Protein AF-A0A178WST3-F1 (afdb_monomer)

Structure (mmCIF, N/CA/C/O backbone):
data_AF-A0A178WST3-F1
#
_entry.id   AF-A0A178WST3-F1
#
loop_
_atom_site.group_PDB
_atom_site.id
_atom_site.type_symbol
_atom_site.label_atom_id
_atom_site.label_alt_id
_atom_site.label_comp_id
_atom_site.label_asym_id
_atom_site.label_entity_id
_atom_site.label_seq_id
_atom_site.pdbx_PDB_ins_code
_atom_site.Cartn_x
_atom_site.Cartn_y
_atom_site.Cartn_z
_atom_site.occupancy
_atom_site.B_iso_or_equiv
_atom_site.auth_seq_id
_atom_site.auth_comp_id
_atom_site.auth_asym_id
_atom_site.auth_atom_id
_atom_site.pdbx_PDB_model_num
ATOM 1 N N . MET A 1 1 ? -9.400 7.776 2.523 1.00 81.75 1 MET A N 1
ATOM 2 C CA . MET A 1 1 ? -8.219 7.347 3.307 1.00 81.75 1 MET A CA 1
ATOM 3 C C . MET A 1 1 ? -6.981 7.976 2.679 1.00 81.75 1 MET A C 1
ATOM 5 O O . MET A 1 1 ? -6.944 8.046 1.459 1.00 81.75 1 MET A O 1
ATOM 9 N N . SER A 1 2 ? -6.020 8.485 3.458 1.00 96.00 2 SER A N 1
ATOM 10 C CA . SER A 1 2 ? -4.740 8.971 2.907 1.00 96.00 2 SER A CA 1
ATOM 11 C C . SER A 1 2 ? -3.747 7.820 2.706 1.00 96.00 2 SER A C 1
ATOM 13 O O . SER A 1 2 ? -3.878 6.777 3.348 1.00 96.00 2 SER A O 1
ATOM 15 N N . GLN A 1 3 ? -2.730 8.019 1.860 1.00 96.19 3 GLN A N 1
ATOM 16 C CA . GLN A 1 3 ? -1.650 7.039 1.660 1.00 96.19 3 GLN A CA 1
ATOM 17 C C . GLN A 1 3 ? -0.892 6.756 2.964 1.00 96.19 3 GLN A C 1
ATOM 19 O O . GLN A 1 3 ? -0.495 5.625 3.220 1.00 96.19 3 GLN A O 1
ATOM 24 N N . GLU A 1 4 ? -0.707 7.772 3.809 1.00 97.50 4 GLU A N 1
ATOM 25 C CA . GLU A 1 4 ? -0.092 7.643 5.129 1.00 97.50 4 GLU A CA 1
ATOM 26 C C . GLU A 1 4 ? -0.920 6.761 6.062 1.00 97.50 4 GLU A C 1
ATOM 28 O O . GLU A 1 4 ? -0.361 5.899 6.737 1.00 97.50 4 GLU A O 1
ATOM 33 N N . ALA A 1 5 ? -2.242 6.956 6.088 1.00 97.25 5 ALA A N 1
ATOM 34 C CA . ALA A 1 5 ? -3.136 6.164 6.925 1.00 97.25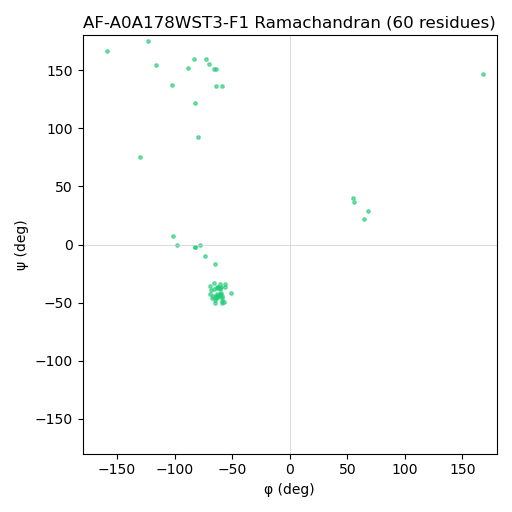 5 ALA A CA 1
ATOM 35 C C . ALA A 1 5 ? -3.172 4.701 6.466 1.00 97.25 5 ALA A C 1
ATOM 37 O O . ALA A 1 5 ? -3.039 3.802 7.294 1.00 97.25 5 ALA A O 1
ATOM 38 N N . LEU A 1 6 ? -3.267 4.472 5.152 1.00 96.81 6 LEU A N 1
ATOM 39 C CA . LEU A 1 6 ? -3.205 3.133 4.567 1.00 96.81 6 LEU A CA 1
ATOM 40 C C . LEU A 1 6 ? -1.885 2.442 4.908 1.00 96.81 6 LEU A C 1
ATOM 42 O O . LEU A 1 6 ? -1.884 1.318 5.396 1.00 96.81 6 LEU A O 1
ATOM 46 N N . ALA A 1 7 ? -0.761 3.124 4.687 1.00 96.94 7 ALA A N 1
ATOM 47 C CA . ALA A 1 7 ? 0.561 2.581 4.964 1.00 96.94 7 ALA A CA 1
ATOM 48 C C . ALA A 1 7 ? 0.714 2.189 6.439 1.00 96.94 7 ALA A C 1
ATOM 50 O O . ALA A 1 7 ? 1.153 1.080 6.739 1.00 96.94 7 ALA A O 1
ATOM 51 N N . PHE A 1 8 ? 0.290 3.074 7.348 1.00 97.19 8 PHE A N 1
ATOM 52 C CA . PHE A 1 8 ? 0.317 2.820 8.784 1.00 97.19 8 PHE A CA 1
ATOM 53 C C . PHE A 1 8 ? -0.506 1.584 9.163 1.00 97.19 8 PHE A C 1
ATOM 55 O O . PHE A 1 8 ? -0.001 0.707 9.859 1.00 97.19 8 PHE A O 1
ATOM 62 N N . GLN A 1 9 ? -1.743 1.482 8.673 1.00 96.81 9 GLN A N 1
ATOM 63 C CA . GLN A 1 9 ? -2.623 0.354 8.985 1.00 96.81 9 GLN A CA 1
ATOM 64 C C . GLN A 1 9 ? -2.153 -0.962 8.345 1.00 96.81 9 GLN A C 1
ATOM 66 O O . GLN A 1 9 ? -2.263 -2.014 8.968 1.00 96.81 9 GLN A O 1
ATOM 71 N N . ALA A 1 10 ? -1.586 -0.910 7.138 1.00 96.38 10 ALA A N 1
ATOM 72 C CA . ALA A 1 10 ? -1.075 -2.079 6.422 1.00 96.38 10 ALA A CA 1
ATOM 73 C C . ALA A 1 10 ? 0.344 -2.497 6.859 1.00 96.38 10 ALA A C 1
ATOM 75 O O . ALA A 1 10 ? 0.881 -3.475 6.339 1.00 96.38 10 ALA A O 1
ATOM 76 N N . GLY A 1 11 ? 0.975 -1.767 7.788 1.00 96.25 11 GLY A N 1
ATOM 77 C CA . GLY A 1 11 ? 2.324 -2.069 8.273 1.00 96.25 11 GLY A CA 1
ATOM 78 C C . GLY A 1 11 ? 3.426 -1.855 7.228 1.00 96.25 11 GLY A C 1
ATOM 79 O O . GLY A 1 11 ? 4.457 -2.526 7.267 1.00 96.25 11 GLY A O 1
ATOM 80 N N . VAL A 1 12 ? 3.221 -0.936 6.282 1.00 96.38 12 VAL A N 1
ATOM 81 C CA . VAL A 1 12 ? 4.180 -0.595 5.219 1.00 96.38 12 VAL A CA 1
ATOM 82 C C . VAL A 1 12 ? 4.520 0.893 5.239 1.00 96.38 12 VAL A C 1
ATOM 84 O O . VAL A 1 12 ? 3.983 1.675 6.017 1.00 96.38 12 VAL A O 1
ATOM 87 N N . THR A 1 13 ? 5.452 1.321 4.388 1.00 96.81 13 THR A N 1
ATOM 88 C CA . THR A 1 13 ? 5.782 2.746 4.261 1.00 96.81 13 THR A CA 1
ATOM 89 C C . THR A 1 13 ? 4.886 3.421 3.227 1.00 96.81 13 THR A C 1
ATOM 91 O O . THR A 1 13 ? 4.478 2.799 2.246 1.00 96.81 13 THR A O 1
ATOM 94 N N . LYS A 1 14 ? 4.646 4.730 3.385 1.00 96.88 14 LYS A N 1
ATOM 95 C CA . LYS A 1 14 ? 3.948 5.546 2.374 1.00 96.88 14 LYS A CA 1
ATOM 96 C C . LYS A 1 14 ? 4.562 5.369 0.981 1.00 96.88 14 LYS A C 1
ATOM 98 O O . LYS A 1 14 ? 3.846 5.234 -0.002 1.00 96.88 14 LYS A O 1
ATOM 103 N N . ASN A 1 15 ? 5.892 5.328 0.901 1.00 95.94 15 ASN A N 1
ATOM 104 C CA . ASN A 1 15 ? 6.590 5.134 -0.365 1.00 95.94 15 ASN A CA 1
ATOM 105 C C . ASN A 1 15 ? 6.275 3.769 -1.001 1.00 95.94 15 ASN A C 1
ATOM 107 O O . ASN A 1 15 ? 6.136 3.695 -2.214 1.00 95.94 15 ASN A O 1
ATOM 111 N N . GLN A 1 16 ? 6.125 2.693 -0.216 1.00 94.88 16 GLN A N 1
ATOM 112 C CA . GLN A 1 16 ? 5.692 1.406 -0.775 1.00 94.88 16 GLN A CA 1
ATOM 113 C C . GLN A 1 16 ? 4.284 1.487 -1.366 1.00 94.88 16 GLN A C 1
ATOM 115 O O . GLN A 1 16 ? 4.084 0.999 -2.473 1.00 94.88 16 GLN A O 1
ATOM 120 N N . VAL A 1 17 ? 3.346 2.153 -0.685 1.00 96.38 17 VAL A N 1
ATOM 121 C CA . VAL A 1 17 ? 1.997 2.401 -1.224 1.00 96.38 17 VAL A CA 1
ATOM 122 C C . VAL A 1 17 ? 2.081 3.150 -2.557 1.00 96.38 17 VAL A C 1
ATOM 124 O O . VAL A 1 17 ? 1.543 2.684 -3.554 1.00 96.38 17 VAL A O 1
ATOM 127 N N . GLN A 1 18 ? 2.855 4.236 -2.621 1.00 95.44 18 GLN A N 1
ATOM 128 C CA . GLN A 1 18 ? 3.043 5.013 -3.853 1.00 95.44 18 GLN A CA 1
ATOM 129 C C . GLN A 1 18 ? 3.660 4.201 -4.999 1.00 95.44 18 GLN A C 1
ATOM 131 O O . GLN A 1 18 ? 3.290 4.370 -6.161 1.00 95.44 18 GLN A O 1
ATOM 136 N N . LEU A 1 19 ? 4.617 3.323 -4.697 1.00 95.25 19 LEU A N 1
ATOM 137 C CA . LEU A 1 19 ? 5.238 2.450 -5.693 1.00 95.25 19 LEU A CA 1
ATOM 138 C C . LEU A 1 19 ? 4.264 1.395 -6.219 1.00 95.25 19 LEU A C 1
ATOM 140 O O . LEU A 1 19 ? 4.252 1.130 -7.416 1.00 95.25 19 LEU A O 1
ATOM 144 N N . ILE A 1 20 ? 3.423 0.831 -5.353 1.00 94.38 20 ILE A N 1
ATOM 145 C CA . ILE A 1 20 ? 2.370 -0.112 -5.745 1.00 94.38 20 ILE A CA 1
ATOM 146 C C . ILE A 1 20 ? 1.329 0.590 -6.621 1.00 94.38 20 ILE A C 1
ATOM 148 O O . ILE A 1 20 ? 1.066 0.125 -7.724 1.00 94.38 20 ILE A O 1
ATOM 152 N N . GLU A 1 21 ? 0.816 1.743 -6.191 1.00 93.06 21 GLU A N 1
ATOM 153 C CA . GLU A 1 21 ? -0.186 2.516 -6.940 1.00 93.06 21 GLU A CA 1
ATOM 154 C C . GLU A 1 21 ? 0.330 3.004 -8.299 1.00 93.06 21 GLU A C 1
ATOM 156 O O . GLU A 1 21 ? -0.407 3.023 -9.279 1.00 93.06 21 GLU A O 1
ATOM 161 N N . SER A 1 22 ? 1.610 3.380 -8.381 1.00 93.19 22 SER A N 1
ATOM 162 C CA . SER A 1 22 ? 2.238 3.766 -9.652 1.00 93.19 22 SER A CA 1
ATOM 163 C C . SER A 1 22 ? 2.705 2.575 -10.494 1.00 93.19 22 SER A C 1
ATOM 165 O O . SER A 1 22 ? 3.242 2.780 -11.582 1.00 93.19 22 SER A O 1
ATOM 167 N N . GLY A 1 23 ? 2.548 1.341 -10.000 1.00 91.38 23 GLY A N 1
ATOM 168 C CA . GLY A 1 23 ? 3.003 0.128 -10.677 1.00 91.38 23 GLY A CA 1
ATOM 169 C C . GLY A 1 23 ? 4.524 0.036 -10.837 1.00 91.38 23 GLY A C 1
ATOM 170 O O . GLY A 1 23 ? 4.998 -0.676 -11.718 1.00 91.38 23 GLY A O 1
ATOM 171 N N . ARG A 1 24 ? 5.312 0.743 -10.015 1.00 93.25 24 ARG A N 1
ATOM 172 C CA . ARG A 1 24 ? 6.776 0.837 -10.137 1.00 93.25 24 ARG A CA 1
ATOM 173 C C . ARG A 1 24 ? 7.504 -0.055 -9.138 1.00 93.25 24 ARG A C 1
ATOM 175 O O . ARG A 1 24 ? 7.222 -0.038 -7.946 1.00 93.25 24 ARG A O 1
ATOM 182 N N . ALA A 1 25 ? 8.554 -0.730 -9.602 1.00 91.50 25 ALA A N 1
ATOM 183 C CA . ALA A 1 25 ? 9.449 -1.514 -8.749 1.00 91.50 25 ALA A CA 1
ATOM 184 C C . ALA A 1 25 ? 10.256 -0.659 -7.750 1.00 91.50 25 ALA A C 1
ATOM 186 O O . ALA A 1 25 ? 10.602 -1.120 -6.663 1.00 91.50 25 ALA A O 1
ATOM 187 N N . SER A 1 26 ? 10.619 0.577 -8.118 1.00 91.06 26 SER A N 1
ATOM 188 C CA . SER A 1 26 ? 11.344 1.495 -7.230 1.00 91.06 26 SER A CA 1
ATOM 189 C C . SER A 1 26 ? 11.187 2.960 -7.644 1.00 91.06 26 SER A C 1
ATOM 191 O O . SER A 1 26 ? 10.784 3.263 -8.766 1.00 91.06 26 SER A O 1
ATOM 193 N N . GLY A 1 27 ? 11.574 3.879 -6.752 1.00 87.31 27 GLY A N 1
ATOM 194 C CA . GLY A 1 27 ? 11.526 5.324 -7.010 1.00 87.31 27 GLY A CA 1
ATOM 195 C C . GLY A 1 27 ? 12.608 5.831 -7.970 1.00 87.31 27 GLY A C 1
ATOM 196 O O . GLY A 1 27 ? 12.540 6.976 -8.416 1.00 87.31 27 GLY A O 1
ATOM 197 N N . ARG A 1 28 ? 13.598 4.998 -8.322 1.00 88.06 28 ARG A N 1
ATOM 198 C CA . ARG A 1 28 ? 14.672 5.385 -9.247 1.00 88.06 28 ARG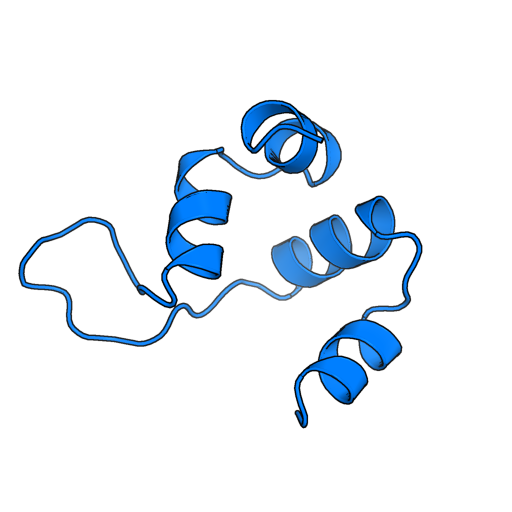 A CA 1
ATOM 199 C C . ARG A 1 28 ? 14.100 5.673 -10.631 1.00 88.06 28 ARG A C 1
ATOM 201 O O . ARG A 1 28 ? 13.274 4.908 -11.127 1.00 88.06 28 ARG A O 1
ATOM 208 N N . LYS A 1 29 ? 14.563 6.763 -11.247 1.00 78.69 29 LYS A N 1
ATOM 209 C CA . LYS A 1 29 ? 14.137 7.205 -12.584 1.00 78.69 29 LYS A CA 1
ATOM 210 C C . LYS A 1 29 ? 14.348 6.120 -13.645 1.00 78.69 29 LYS A C 1
ATOM 212 O O . LYS A 1 29 ? 13.494 5.942 -14.502 1.00 78.69 29 LYS A O 1
ATOM 217 N N . ASP A 1 30 ? 15.430 5.360 -13.506 1.00 82.62 30 ASP A N 1
ATOM 218 C CA . ASP A 1 30 ? 15.867 4.381 -14.506 1.00 82.62 30 ASP A CA 1
ATOM 219 C C . ASP A 1 30 ? 15.425 2.950 -14.158 1.00 82.62 30 ASP A C 1
ATOM 221 O O . ASP A 1 30 ? 15.709 2.002 -14.887 1.00 82.62 30 ASP A O 1
ATOM 225 N N . ALA A 1 31 ? 14.736 2.764 -13.027 1.00 75.12 31 ALA A N 1
ATOM 226 C CA . ALA A 1 31 ? 14.178 1.470 -12.671 1.00 75.12 31 ALA A CA 1
ATOM 227 C C . ALA A 1 31 ? 12.872 1.248 -13.435 1.00 75.12 31 ALA A C 1
ATOM 229 O O . ALA A 1 31 ? 11.795 1.635 -12.980 1.00 75.12 31 ALA A O 1
ATOM 230 N N . ALA A 1 32 ? 12.993 0.605 -14.593 1.00 72.31 32 ALA A N 1
ATOM 231 C CA . ALA A 1 32 ? 11.871 0.039 -15.317 1.00 72.31 32 ALA A CA 1
ATOM 232 C C . ALA A 1 32 ? 11.537 -1.334 -14.722 1.00 72.31 32 ALA A C 1
ATOM 234 O O . ALA A 1 32 ? 12.388 -2.220 -14.655 1.00 72.31 32 ALA A O 1
ATOM 235 N N . GLY A 1 33 ? 10.309 -1.503 -14.250 1.00 85.44 33 GLY A N 1
ATOM 236 C CA . GLY A 1 33 ? 9.828 -2.790 -13.765 1.00 85.44 33 GLY A CA 1
ATOM 237 C C . GLY A 1 33 ? 8.515 -2.648 -13.005 1.00 85.44 33 GLY A C 1
ATOM 238 O O . GLY A 1 33 ? 8.317 -1.618 -12.348 1.00 85.44 33 GLY A O 1
ATOM 239 N N . PRO A 1 34 ? 7.636 -3.660 -13.086 1.00 89.94 34 PRO A N 1
ATOM 240 C CA . PRO A 1 34 ? 6.389 -3.665 -12.341 1.00 89.94 34 PRO A CA 1
ATOM 241 C C . PRO A 1 34 ? 6.671 -3.701 -10.839 1.00 89.94 34 PRO A C 1
ATOM 243 O O . PRO A 1 34 ? 7.685 -4.245 -10.389 1.00 89.94 34 PRO A O 1
ATOM 246 N N . SER A 1 35 ? 5.764 -3.133 -10.050 1.00 91.19 35 SER A N 1
ATOM 247 C CA . SER A 1 35 ? 5.785 -3.348 -8.606 1.00 91.19 35 SER A CA 1
ATOM 248 C C . SER A 1 35 ? 5.665 -4.845 -8.305 1.00 91.19 35 SER A C 1
ATOM 250 O O . SER A 1 35 ? 4.867 -5.543 -8.925 1.00 91.19 35 SER A O 1
ATOM 252 N N . ASN A 1 36 ? 6.472 -5.341 -7.367 1.00 91.75 36 ASN A N 1
ATOM 253 C CA . ASN A 1 36 ? 6.445 -6.738 -6.931 1.00 91.75 36 ASN A CA 1
ATOM 254 C C . ASN A 1 36 ? 6.380 -6.796 -5.393 1.00 91.75 36 ASN A C 1
ATOM 256 O O . ASN A 1 36 ? 7.411 -6.987 -4.733 1.00 91.75 36 ASN A O 1
ATOM 260 N N . PRO A 1 37 ? 5.203 -6.518 -4.802 1.00 93.19 37 PRO A N 1
ATOM 261 C CA . PRO A 1 37 ? 5.025 -6.522 -3.356 1.00 93.19 37 PRO A CA 1
ATOM 262 C C . PRO A 1 37 ? 5.196 -7.929 -2.772 1.00 93.19 37 PRO A C 1
ATOM 264 O O . PRO A 1 37 ? 4.907 -8.943 -3.401 1.00 93.19 37 PRO A O 1
ATOM 267 N N . ARG A 1 38 ? 5.651 -8.002 -1.517 1.00 94.50 38 ARG A N 1
ATOM 268 C CA . ARG A 1 38 ? 5.691 -9.270 -0.773 1.00 94.50 38 ARG A CA 1
ATOM 269 C C . ARG A 1 38 ? 4.264 -9.718 -0.438 1.00 94.50 38 ARG A C 1
ATOM 271 O O . ARG A 1 38 ? 3.389 -8.880 -0.230 1.00 94.50 38 ARG A O 1
ATOM 278 N N . MET A 1 39 ? 4.058 -11.023 -0.236 1.00 95.25 39 MET A N 1
ATOM 279 C CA . MET A 1 39 ? 2.768 -11.547 0.246 1.00 95.25 39 MET A CA 1
ATOM 280 C C . MET A 1 39 ? 2.326 -10.927 1.575 1.00 95.25 39 MET A C 1
ATOM 282 O O . MET A 1 39 ? 1.139 -10.703 1.773 1.00 95.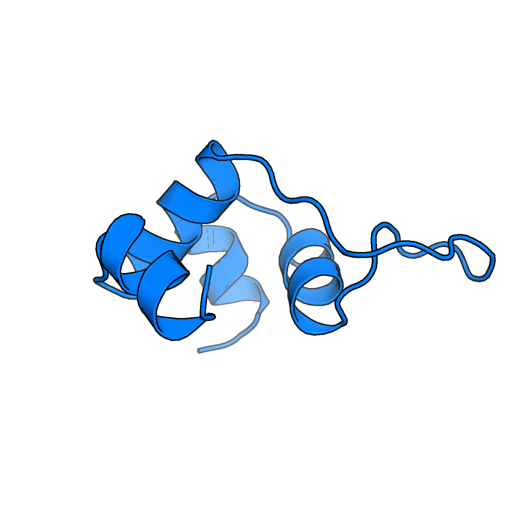25 39 MET A O 1
ATOM 286 N N . SER A 1 40 ? 3.261 -10.589 2.468 1.00 96.06 40 SER A N 1
ATOM 287 C CA . SER A 1 40 ? 2.947 -9.880 3.716 1.00 96.06 40 SER A CA 1
ATOM 288 C C . SER A 1 40 ? 2.365 -8.484 3.473 1.00 96.06 40 SER A C 1
ATOM 290 O O . SER A 1 40 ? 1.462 -8.069 4.191 1.00 96.06 40 SER A O 1
ATOM 292 N N . THR A 1 41 ? 2.840 -7.778 2.444 1.00 96.19 41 THR A N 1
ATOM 293 C CA . THR A 1 41 ? 2.291 -6.483 2.025 1.00 96.19 41 THR A CA 1
ATOM 294 C C . THR A 1 41 ? 0.886 -6.648 1.458 1.00 96.19 41 THR A C 1
ATOM 296 O O . THR A 1 41 ? -0.009 -5.908 1.852 1.00 96.19 41 THR A O 1
ATOM 299 N N . LEU A 1 42 ? 0.672 -7.638 0.584 1.00 95.75 42 LEU A N 1
ATOM 300 C CA . LEU A 1 42 ? -0.658 -7.934 0.037 1.00 95.75 42 LEU A CA 1
ATOM 301 C C . LEU A 1 42 ? -1.651 -8.315 1.141 1.00 95.75 42 LEU A C 1
ATOM 303 O O . LEU A 1 42 ? -2.763 -7.804 1.156 1.00 95.75 42 LEU A O 1
ATOM 307 N N . ALA A 1 43 ? -1.232 -9.136 2.107 1.00 96.81 43 ALA A N 1
ATOM 308 C CA . ALA A 1 43 ? -2.044 -9.493 3.267 1.00 96.81 43 ALA A CA 1
ATOM 309 C C . ALA A 1 43 ? -2.408 -8.273 4.127 1.00 96.81 43 ALA A C 1
ATOM 311 O O . ALA A 1 43 ? -3.560 -8.132 4.530 1.00 96.81 43 ALA A O 1
ATOM 312 N N . GLY A 1 44 ? -1.452 -7.370 4.373 1.00 96.94 44 GLY A N 1
ATOM 313 C CA . GLY A 1 44 ? -1.702 -6.125 5.102 1.00 96.94 44 GLY A CA 1
ATOM 314 C C . GLY A 1 44 ? -2.696 -5.214 4.380 1.00 96.94 44 GLY A C 1
ATOM 315 O O . GLY A 1 44 ? -3.637 -4.722 4.995 1.00 96.94 44 GLY A O 1
ATOM 316 N N . LEU A 1 45 ? -2.533 -5.032 3.067 1.00 96.25 45 LEU A N 1
ATOM 317 C CA . LEU A 1 45 ? -3.448 -4.229 2.252 1.00 96.25 45 LEU A CA 1
ATOM 318 C C . LEU A 1 45 ? -4.854 -4.840 2.205 1.00 96.25 45 LEU A C 1
ATOM 320 O O . LEU A 1 45 ? -5.826 -4.123 2.428 1.00 96.25 45 LEU A O 1
ATOM 324 N N . ALA A 1 46 ? -4.965 -6.152 1.983 1.00 96.88 46 ALA A N 1
ATOM 325 C CA . ALA A 1 46 ? -6.243 -6.859 1.970 1.00 96.88 46 ALA A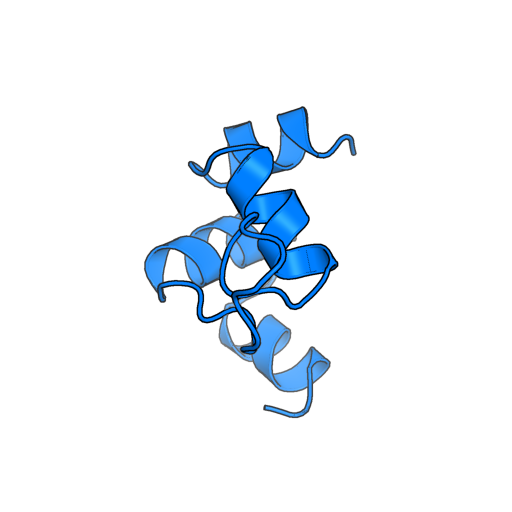 CA 1
ATOM 326 C C . ALA A 1 46 ? -6.987 -6.702 3.309 1.00 96.88 46 ALA A C 1
ATOM 328 O O . ALA A 1 46 ? -8.166 -6.355 3.3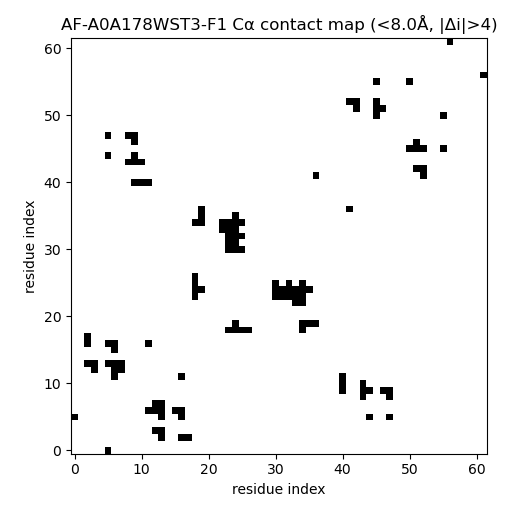22 1.00 96.88 46 ALA A O 1
ATOM 329 N N . ALA A 1 47 ? -6.278 -6.835 4.437 1.00 96.88 47 ALA A N 1
ATOM 330 C CA . ALA A 1 47 ? -6.858 -6.639 5.765 1.00 96.88 47 ALA A CA 1
ATOM 331 C C . ALA A 1 47 ? -7.415 -5.218 5.967 1.00 96.88 47 ALA A C 1
ATOM 333 O O . ALA A 1 47 ? -8.523 -5.066 6.479 1.00 96.88 47 ALA A O 1
ATOM 334 N N . VAL A 1 48 ? -6.693 -4.177 5.529 1.00 96.88 48 VAL A N 1
ATOM 335 C CA . VAL A 1 48 ? -7.175 -2.783 5.609 1.00 96.88 48 VAL A CA 1
ATOM 336 C C . VAL A 1 48 ? -8.397 -2.558 4.720 1.00 96.88 48 VAL A C 1
ATOM 338 O O . VAL A 1 48 ? -9.334 -1.865 5.114 1.00 96.88 48 VAL A O 1
ATOM 341 N N . LEU A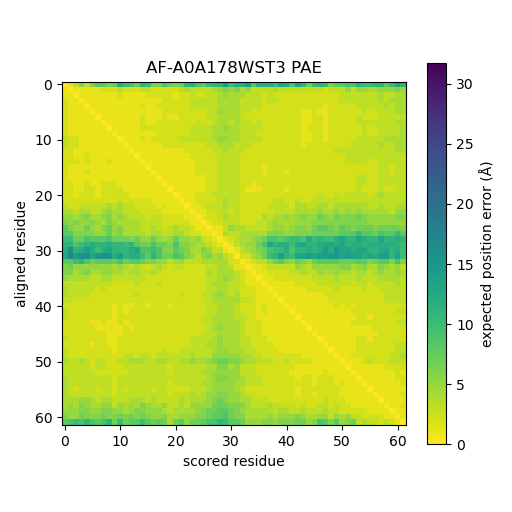 1 49 ? -8.411 -3.172 3.538 1.00 94.50 49 LEU A N 1
ATOM 342 C CA . LEU A 1 49 ? -9.523 -3.096 2.592 1.00 94.50 49 LEU A CA 1
ATOM 343 C C . LEU A 1 49 ? -10.706 -3.998 2.972 1.00 94.50 49 LEU A C 1
ATOM 345 O O . LEU A 1 49 ? -11.720 -3.979 2.282 1.00 94.50 49 LEU A O 1
ATO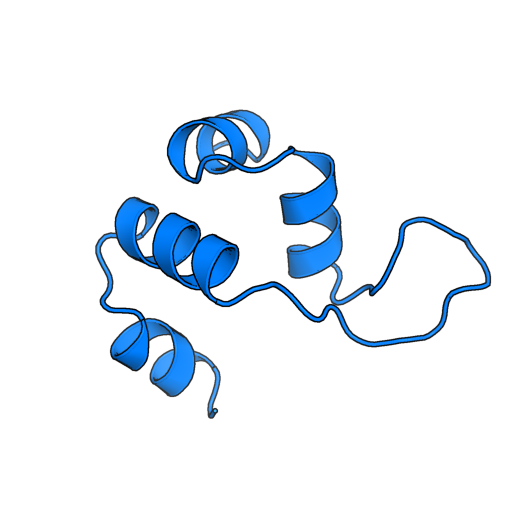M 349 N N . SER A 1 50 ? -10.615 -4.743 4.081 1.00 96.38 50 SER A N 1
ATOM 350 C CA . SER A 1 50 ? -11.628 -5.721 4.503 1.00 96.38 50 SER A CA 1
ATOM 351 C C . SER A 1 50 ? -11.920 -6.784 3.434 1.00 96.38 50 SER A C 1
ATOM 353 O O . SER A 1 50 ? -13.056 -7.222 3.277 1.00 96.38 50 SER A O 1
ATOM 355 N N . MET A 1 51 ? -10.880 -7.197 2.708 1.00 96.69 51 MET A N 1
ATOM 356 C CA . MET A 1 51 ? -10.912 -8.232 1.674 1.00 96.69 51 MET A CA 1
ATOM 357 C C . MET A 1 51 ? -10.042 -9.418 2.094 1.00 96.69 51 MET A C 1
ATOM 359 O O . MET A 1 51 ? -9.069 -9.258 2.839 1.00 96.69 51 MET A O 1
ATOM 363 N N . SER A 1 52 ? -10.342 -10.614 1.586 1.00 97.31 52 SER A N 1
ATOM 364 C CA . SER A 1 52 ? -9.338 -11.675 1.596 1.00 97.31 52 SER A CA 1
ATOM 365 C C .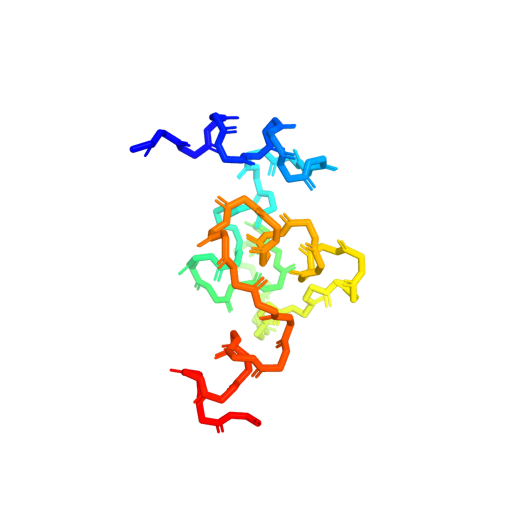 SER A 1 52 ? -8.253 -11.378 0.553 1.00 97.31 52 SER A C 1
ATOM 367 O O . SER A 1 52 ? -8.456 -10.618 -0.395 1.00 97.31 52 SER A O 1
ATOM 369 N N . VAL A 1 53 ? -7.072 -11.985 0.709 1.00 96.44 53 VAL A N 1
ATOM 370 C CA . VAL A 1 53 ? -6.014 -11.881 -0.313 1.00 96.44 53 VAL A CA 1
ATOM 371 C C . VAL A 1 53 ? -6.488 -12.465 -1.647 1.00 96.44 53 VAL A C 1
ATOM 373 O O . VAL A 1 53 ? -6.119 -11.949 -2.694 1.00 96.44 53 VAL A O 1
ATOM 376 N N . SER A 1 54 ? -7.322 -13.507 -1.612 1.00 96.75 54 SER A N 1
ATOM 377 C CA . SER A 1 54 ? -7.905 -14.113 -2.808 1.00 96.75 54 SER A CA 1
ATOM 378 C C . SER A 1 54 ? -8.841 -13.148 -3.532 1.00 96.75 54 SER A C 1
ATOM 380 O O . SER A 1 54 ? -8.648 -12.941 -4.722 1.00 96.75 54 SER A O 1
ATOM 382 N N . ASP A 1 55 ? -9.756 -12.482 -2.817 1.00 97.50 55 ASP A N 1
ATOM 383 C CA . ASP A 1 55 ? -10.663 -11.490 -3.425 1.00 97.50 55 ASP A CA 1
ATOM 384 C C . ASP A 1 55 ? -9.874 -10.328 -4.044 1.00 97.50 55 ASP A C 1
ATOM 386 O O . ASP A 1 55 ? -10.238 -9.791 -5.089 1.00 97.50 55 ASP A O 1
ATOM 390 N N . LEU A 1 56 ? -8.776 -9.924 -3.391 1.00 94.38 56 LEU A N 1
ATOM 391 C CA . LEU A 1 56 ? -7.906 -8.864 -3.8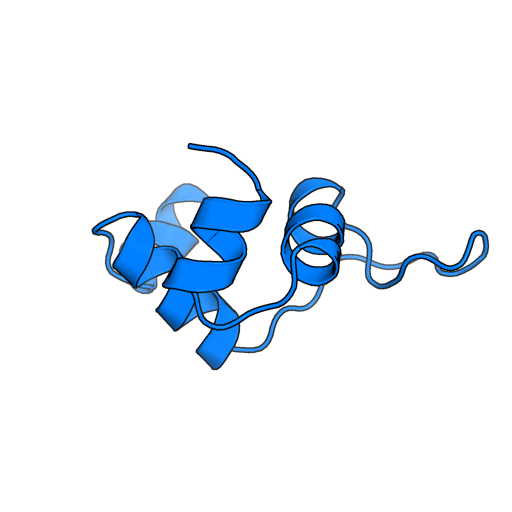92 1.00 94.38 56 LEU A CA 1
ATOM 392 C C . LEU A 1 56 ? -7.256 -9.259 -5.225 1.00 94.38 56 LEU A C 1
ATOM 394 O O . LEU A 1 56 ? -7.221 -8.442 -6.141 1.00 94.38 56 LEU A O 1
ATOM 398 N N . LEU A 1 57 ? -6.753 -10.490 -5.337 1.00 93.94 57 LEU A N 1
ATOM 399 C CA . LEU A 1 57 ? -6.137 -10.996 -6.568 1.00 93.94 57 LEU A CA 1
ATOM 400 C C . LEU A 1 57 ? -7.173 -11.208 -7.677 1.00 93.94 57 LEU A C 1
ATOM 402 O O . LEU A 1 57 ? -6.950 -10.753 -8.795 1.00 93.94 57 LEU A O 1
ATOM 406 N N . GLU A 1 58 ? -8.335 -11.772 -7.347 1.00 95.94 58 GLU A N 1
ATOM 407 C CA . GLU A 1 58 ? -9.441 -11.944 -8.294 1.00 95.94 58 GLU A CA 1
ATOM 408 C C . GLU A 1 58 ? -9.904 -10.592 -8.859 1.00 95.94 58 GLU A C 1
ATOM 410 O O . GLU A 1 58 ? -10.082 -10.450 -10.065 1.00 95.94 58 GLU A O 1
ATOM 415 N N . SER A 1 59 ? -9.996 -9.551 -8.021 1.00 93.06 59 SER A N 1
ATOM 416 C CA . SER A 1 59 ? -10.338 -8.192 -8.472 1.00 93.06 59 SER A CA 1
ATOM 417 C C . SER A 1 59 ? -9.293 -7.549 -9.395 1.00 93.06 59 SER A C 1
ATOM 419 O O . SER A 1 59 ? -9.585 -6.548 -10.051 1.00 93.06 59 SER A O 1
ATOM 421 N N . ALA A 1 60 ? -8.079 -8.103 -9.424 1.00 88.06 60 ALA A N 1
ATOM 422 C CA . ALA A 1 60 ? -6.971 -7.660 -10.259 1.00 88.06 60 ALA A CA 1
ATOM 423 C C . ALA A 1 60 ? -6.767 -8.543 -11.506 1.00 88.06 60 ALA A C 1
ATOM 425 O O . ALA A 1 60 ? -5.771 -8.345 -12.203 1.00 88.06 60 ALA A O 1
ATOM 426 N N . ASP A 1 61 ? -7.678 -9.487 -11.783 1.00 91.12 61 ASP A N 1
ATOM 427 C CA . ASP A 1 61 ? -7.554 -10.502 -12.842 1.00 91.12 61 ASP A CA 1
ATOM 428 C C . ASP A 1 61 ? -6.255 -11.338 -12.731 1.00 91.12 61 ASP A C 1
ATOM 430 O O . ASP A 1 61 ? -5.594 -11.629 -13.736 1.00 91.12 61 ASP A O 1
ATOM 434 N N . LEU A 1 62 ? -5.866 -11.711 -11.500 1.00 84.44 62 LEU A N 1
ATOM 435 C CA . LEU A 1 62 ? -4.666 -12.507 -11.185 1.00 84.44 62 LEU A CA 1
ATOM 436 C C . LEU A 1 62 ? -4.973 -13.868 -10.551 1.00 84.44 62 LEU A C 1
ATOM 438 O O . LEU A 1 62 ? -5.942 -13.971 -9.767 1.00 84.44 62 LEU A O 1
#

Sequence (62 aa):
MSQEALAFQAGVTKNQVQLIESGRASGRKDAAGPSNPRMSTLAGLAAVLSMSVSDLLESADL

Secondary structure (DSSP, 8-state):
--HHHHHHHHTS-HHHHHHHHTTBS-S-TT---B----HHHHHHHHHHTT--HHHHHHTTT-

Radius of gyration: 11.75 Å; Cα contacts (8 Å, |Δi|>4): 64; chains: 1; bounding box: 28×23×24 Å

Solvent-accessible surface area (backbone atoms only — not comparable to full-atom values): 3612 Å² total; per-residue (Å²): 135,52,62,61,57,50,14,59,73,26,76,49,50,46,66,56,51,54,26,54,77,69,41,27,56,49,91,52,90,84,49,81,47,64,42,77,78,52,70,69,50,48,46,24,47,17,56,72,70,74,41,51,56,65,58,52,33,54,75,65,80,96

pLDDT: mean 93.15, std 5.49, range [72.31, 97.5]

Foldseek 3Di:
DDLCVLCVQLVHDSLLSVCQVVQFCHPDPPRDDGPDDDPSSLCSNCVVVVHHSVVVVVVVVD

Nearest PDB structures (foldseek):
  5tzd-assembly4_A  TM=5.479E-01  e=1.560E+00  Streptomyces venezuelae ATCC 10712
  5gpe-assembly3_F  TM=4.143E-01  e=3.408E+00  Cupriavidus metallidurans CH34
  5gpe-assembly3_E  TM=4.146E-01  e=7.448E+00  Cupriavidus metallidurans CH34

Mean predicted aligned error: 3.19 Å